Protein AF-A0A7D9L9S8-F1 (afdb_monomer)

Secondary structure (DSSP, 8-state):
--SEEEEEGGGHHHHHHTGGG-TT--EEEEESPPPHHHHHHHHHTT-EEEEHHHHHHHHHHT-----

Sequence (67 aa):
DISVLVCDANKLPILFEKADQCPKLRHIIKIGDVSEEDEQNAAKFGITIKSCKDIEELGNNNRKEKS

Organism: Paramuricea clavata (NCBI:txid317549)

Mean predicted aligned error: 5.2 Å

Nearest PDB structures (foldseek):
  8sfe-assembly1_G  TM=6.009E-01  e=9.632E-02  Homo sapiens
  7wz3-assembly1_Q  TM=5.515E-01  e=2.872E-01  Homo sapiens
  5i6d-assembly1_A  TM=4.823E-01  e=3.292E-01  Mycobacterium tuberculosis
  6ks8-assembly1_E  TM=5.147E-01  e=6.087E-01  Saccharomyces cerevisiae S288C
  8byq-assembly1_4  TM=4.292E-01  e=7.999E-01  Homo sapiens

Structure (mmCIF, N/CA/C/O backbone):
data_AF-A0A7D9L9S8-F1
#
_entry.id   AF-A0A7D9L9S8-F1
#
loop_
_atom_site.group_PDB
_atom_site.id
_atom_site.type_symbol
_atom_site.label_atom_id
_atom_site.label_alt_id
_atom_site.label_comp_id
_atom_s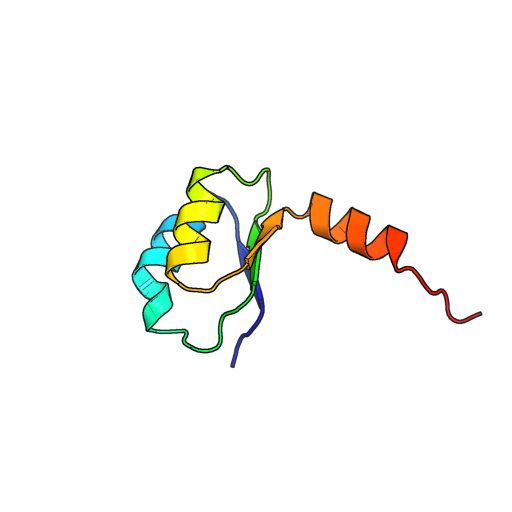ite.label_asym_id
_atom_site.label_entity_id
_atom_site.l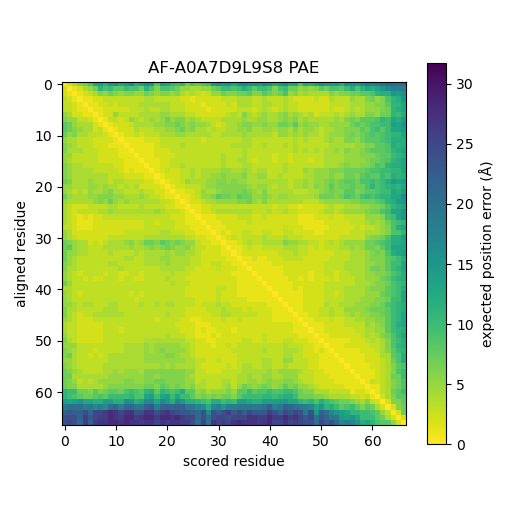abel_seq_id
_atom_site.pdbx_PDB_ins_code
_atom_site.Cartn_x
_atom_site.Cartn_y
_atom_site.Cartn_z
_atom_site.occupancy
_atom_site.B_iso_or_equiv
_atom_site.auth_seq_id
_atom_site.auth_comp_id
_atom_site.auth_asym_id
_atom_site.auth_atom_id
_atom_site.pdbx_PDB_model_num
ATOM 1 N N . ASP A 1 1 ? -9.420 -5.818 -11.879 1.00 62.53 1 ASP A N 1
ATOM 2 C CA . ASP A 1 1 ? -8.786 -6.049 -10.567 1.00 62.53 1 ASP A CA 1
ATOM 3 C C . ASP A 1 1 ? -7.451 -5.343 -10.512 1.00 62.53 1 ASP A C 1
ATOM 5 O O . ASP A 1 1 ? -6.676 -5.486 -11.449 1.00 62.53 1 ASP A O 1
ATOM 9 N N . ILE A 1 2 ? -7.211 -4.562 -9.462 1.00 72.12 2 ILE A N 1
ATOM 10 C CA . ILE A 1 2 ? -5.992 -3.765 -9.287 1.00 72.12 2 ILE A CA 1
ATOM 11 C C . ILE A 1 2 ? -5.317 -4.245 -8.003 1.00 72.12 2 ILE A C 1
ATOM 13 O O . ILE A 1 2 ? -5.933 -4.222 -6.941 1.00 72.12 2 ILE A O 1
ATOM 17 N N . SER A 1 3 ? -4.072 -4.708 -8.109 1.00 85.25 3 SER A N 1
ATOM 18 C CA . SER A 1 3 ? -3.271 -5.187 -6.973 1.00 85.25 3 SER A CA 1
ATOM 19 C C . SER A 1 3 ? -2.245 -4.166 -6.484 1.00 85.25 3 SER A C 1
ATOM 21 O O . SER A 1 3 ? -1.851 -4.210 -5.316 1.00 85.25 3 SER A O 1
ATOM 23 N N . VAL A 1 4 ? -1.839 -3.247 -7.364 1.00 89.19 4 VAL A N 1
ATOM 24 C CA . VAL A 1 4 ? -0.858 -2.190 -7.109 1.00 89.19 4 VAL A CA 1
ATOM 25 C C . VAL A 1 4 ? -1.443 -0.858 -7.556 1.00 89.19 4 VAL A C 1
ATOM 27 O O . VAL A 1 4 ? -1.976 -0.762 -8.662 1.00 89.19 4 VAL A O 1
ATOM 30 N N . LEU A 1 5 ? -1.315 0.170 -6.726 1.00 89.62 5 LEU A N 1
ATOM 31 C CA . LEU A 1 5 ? -1.730 1.528 -7.054 1.00 89.62 5 LEU A CA 1
ATOM 32 C C . LEU A 1 5 ? -0.585 2.505 -6.822 1.00 89.62 5 LEU A C 1
ATOM 34 O O . LEU A 1 5 ? 0.112 2.400 -5.823 1.00 89.62 5 LEU A O 1
ATOM 38 N N . VAL A 1 6 ? -0.433 3.482 -7.712 1.00 91.38 6 VAL A N 1
ATOM 39 C CA . VAL A 1 6 ? 0.513 4.589 -7.537 1.00 91.38 6 VAL A CA 1
ATOM 40 C C . VAL A 1 6 ? -0.273 5.863 -7.246 1.00 91.38 6 VAL A C 1
ATOM 42 O O . VAL A 1 6 ? -1.192 6.200 -7.997 1.00 91.38 6 VAL A O 1
ATOM 45 N N . CYS A 1 7 ? 0.055 6.569 -6.165 1.00 90.25 7 CYS A N 1
ATOM 46 C CA . CYS A 1 7 ? -0.640 7.799 -5.796 1.00 90.25 7 CYS A CA 1
ATOM 47 C C . CYS A 1 7 ? 0.272 8.846 -5.154 1.00 90.25 7 CYS A C 1
ATOM 49 O O . CYS A 1 7 ? 1.309 8.546 -4.571 1.00 90.25 7 CYS A O 1
ATOM 51 N N . ASP A 1 8 ? -0.163 10.096 -5.244 1.00 89.81 8 ASP A N 1
ATOM 52 C CA . ASP A 1 8 ? 0.435 11.225 -4.538 1.00 89.81 8 ASP A CA 1
ATOM 53 C C . ASP A 1 8 ? -0.078 11.298 -3.086 1.00 89.81 8 ASP A C 1
ATOM 55 O O . ASP A 1 8 ? -1.161 10.776 -2.787 1.00 89.81 8 ASP A O 1
ATOM 59 N N . ALA A 1 9 ? 0.659 11.969 -2.196 1.00 85.56 9 ALA A N 1
ATOM 60 C CA . ALA A 1 9 ? 0.317 12.105 -0.776 1.00 85.56 9 ALA A CA 1
ATOM 61 C C . ALA A 1 9 ? -1.117 12.614 -0.548 1.00 85.56 9 ALA A C 1
ATOM 63 O O . ALA A 1 9 ? -1.815 12.131 0.340 1.00 85.56 9 ALA A O 1
ATOM 64 N N . ASN A 1 10 ? -1.598 13.514 -1.408 1.00 87.12 10 ASN A N 1
ATOM 65 C CA . ASN A 1 10 ? -2.935 14.100 -1.293 1.00 87.12 10 ASN A CA 1
ATOM 66 C C . ASN A 1 10 ? -4.084 13.087 -1.459 1.00 87.12 10 ASN A C 1
ATOM 68 O O . ASN A 1 10 ? -5.197 13.329 -1.001 1.00 87.12 10 ASN A O 1
ATOM 72 N N . LYS A 1 11 ? -3.846 11.960 -2.141 1.00 87.19 11 LYS A N 1
ATOM 73 C CA . LYS A 1 11 ? -4.882 10.954 -2.448 1.00 87.19 11 LYS A CA 1
ATOM 74 C C . LYS A 1 11 ? -4.868 9.763 -1.493 1.00 87.19 11 LYS A C 1
ATOM 76 O O . LYS A 1 11 ? -5.797 8.958 -1.519 1.00 87.19 11 LYS A O 1
ATOM 81 N N . LEU A 1 12 ? -3.837 9.658 -0.661 1.00 88.06 12 LEU A N 1
ATOM 82 C CA . LEU A 1 12 ? -3.641 8.546 0.260 1.00 88.06 12 LEU A CA 1
ATOM 83 C C . LEU A 1 12 ? -4.748 8.420 1.335 1.00 88.06 12 LEU A C 1
ATOM 85 O O . LEU A 1 12 ? -5.205 7.300 1.560 1.00 88.06 12 LEU A O 1
ATOM 89 N N . PRO A 1 13 ? -5.272 9.511 1.935 1.00 88.44 13 PRO A N 1
ATOM 90 C CA . PRO A 1 13 ? -6.347 9.407 2.928 1.00 88.44 13 PRO A CA 1
ATOM 91 C C . PRO A 1 13 ? -7.628 8.805 2.339 1.00 88.44 13 PRO A C 1
ATOM 93 O O . PRO A 1 13 ? -8.196 7.868 2.893 1.00 88.44 13 PRO A O 1
ATOM 96 N N . ILE A 1 14 ? -8.020 9.279 1.151 1.00 89.25 14 ILE A N 1
ATOM 97 C CA . ILE A 1 14 ? -9.203 8.795 0.423 1.00 89.25 14 ILE A CA 1
ATOM 98 C C . ILE A 1 14 ? -9.049 7.307 0.087 1.00 89.25 14 ILE A C 1
ATOM 100 O O . ILE A 1 14 ? -10.021 6.552 0.093 1.00 89.25 14 ILE A O 1
ATOM 104 N N . LEU A 1 15 ? -7.822 6.872 -0.203 1.00 87.50 15 LEU A N 1
ATOM 105 C CA . LEU A 1 15 ? -7.512 5.472 -0.462 1.00 87.50 15 LEU A CA 1
ATOM 106 C C . LEU A 1 15 ? -7.715 4.591 0.761 1.00 87.50 15 LEU A C 1
ATOM 108 O O . LEU A 1 15 ? -8.295 3.519 0.619 1.00 87.50 15 LEU A O 1
ATOM 112 N N . PHE A 1 16 ? -7.295 5.042 1.941 1.00 87.50 16 PHE A N 1
ATOM 113 C CA . PHE A 1 16 ? -7.541 4.312 3.181 1.00 87.50 16 PHE A CA 1
ATOM 114 C C . PHE A 1 16 ? -9.031 4.278 3.540 1.00 87.50 16 PHE A C 1
ATOM 116 O O . PHE A 1 16 ? -9.541 3.218 3.889 1.00 87.50 16 PHE A O 1
ATOM 123 N N . GLU A 1 17 ? -9.768 5.377 3.351 1.00 89.19 17 GLU A N 1
ATOM 124 C CA . GLU A 1 17 ? -11.226 5.402 3.567 1.00 89.19 17 GLU A CA 1
ATOM 125 C C . GLU A 1 17 ? -11.997 4.449 2.642 1.00 89.19 17 GLU A C 1
ATOM 127 O O . GLU A 1 17 ? -13.090 3.986 2.973 1.00 89.19 17 GLU A O 1
ATOM 132 N N . LYS A 1 18 ? -11.456 4.174 1.451 1.00 87.56 18 LYS A N 1
ATOM 133 C CA . LYS A 1 18 ? -12.074 3.304 0.443 1.00 87.56 18 LYS A CA 1
ATOM 134 C C . LYS A 1 18 ? -11.385 1.946 0.318 1.00 87.56 18 LYS A C 1
ATOM 136 O O . LYS A 1 18 ? -11.777 1.171 -0.554 1.00 87.56 18 LYS A O 1
ATOM 141 N N . ALA A 1 19 ? -10.410 1.633 1.173 1.00 85.50 19 ALA A N 1
ATOM 142 C CA . ALA A 1 19 ? -9.613 0.410 1.082 1.00 85.50 19 ALA A CA 1
ATOM 143 C C . ALA A 1 19 ? -10.483 -0.857 1.150 1.00 85.50 19 ALA A C 1
ATOM 145 O O . ALA A 1 19 ? -10.253 -1.797 0.392 1.00 85.50 19 ALA A O 1
ATOM 146 N N . ASP A 1 20 ? -11.551 -0.831 1.952 1.00 84.62 20 ASP A N 1
ATOM 147 C CA . ASP A 1 20 ? -12.546 -1.909 2.063 1.00 84.62 20 ASP A CA 1
ATOM 148 C C . ASP A 1 20 ? -13.234 -2.263 0.731 1.00 84.62 20 ASP A C 1
ATOM 150 O O . ASP A 1 20 ? -13.6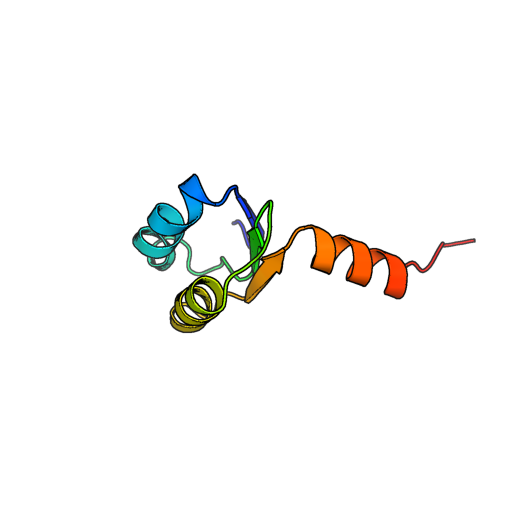35 -3.403 0.502 1.00 84.62 20 ASP A O 1
ATOM 154 N N . GLN A 1 21 ? -13.343 -1.307 -0.196 1.00 86.62 21 GLN A N 1
ATOM 155 C CA . GLN A 1 21 ? -13.937 -1.541 -1.521 1.00 86.62 21 GLN A CA 1
ATOM 156 C C . GLN A 1 21 ? -12.969 -2.244 -2.479 1.00 86.62 21 GLN A C 1
ATOM 158 O O . GLN A 1 21 ? -13.370 -2.709 -3.548 1.00 86.62 21 GLN A O 1
ATOM 163 N N . CYS A 1 22 ? -11.694 -2.332 -2.099 1.00 84.62 22 CYS A N 1
ATOM 164 C CA . CYS A 1 22 ? -10.605 -2.847 -2.911 1.00 84.62 22 CYS A CA 1
ATOM 165 C C . CYS A 1 22 ? -9.920 -4.043 -2.221 1.00 84.62 22 CYS A C 1
ATOM 167 O O . CYS A 1 22 ? -8.727 -3.977 -1.930 1.00 84.62 22 CYS A O 1
ATOM 169 N N . PRO A 1 23 ? -10.606 -5.189 -2.036 1.00 83.50 23 PRO A N 1
ATOM 170 C CA . PRO A 1 23 ? -10.078 -6.333 -1.279 1.00 83.50 23 PRO A CA 1
ATOM 171 C C . PRO A 1 23 ? -8.851 -7.007 -1.916 1.00 83.50 23 PRO A C 1
ATOM 173 O O . PRO A 1 23 ? -8.202 -7.848 -1.297 1.00 83.50 23 PRO A O 1
ATOM 176 N N . LYS A 1 24 ? -8.537 -6.685 -3.178 1.00 86.69 24 LYS A N 1
ATOM 177 C CA . LYS A 1 24 ? -7.353 -7.201 -3.885 1.00 86.69 24 LYS A CA 1
ATOM 178 C C . LYS A 1 24 ? -6.183 -6.220 -3.915 1.00 86.69 24 LYS A C 1
ATOM 180 O O . LYS A 1 24 ? -5.117 -6.605 -4.399 1.00 86.69 24 LYS A O 1
ATOM 185 N N . LEU A 1 25 ? -6.358 -4.995 -3.414 1.00 89.38 25 LEU A N 1
ATOM 186 C CA . LEU A 1 25 ? -5.278 -4.021 -3.323 1.00 89.38 25 LEU A CA 1
ATOM 187 C C . LEU A 1 25 ? -4.299 -4.478 -2.241 1.00 89.38 25 LEU A C 1
ATOM 189 O O . LEU A 1 25 ? -4.674 -4.642 -1.087 1.00 89.38 25 LEU A O 1
ATOM 193 N N . ARG A 1 26 ? -3.048 -4.718 -2.633 1.00 89.75 26 ARG A N 1
ATOM 194 C CA . ARG A 1 26 ? -1.991 -5.208 -1.733 1.00 89.75 26 ARG A CA 1
ATOM 195 C C . ARG A 1 26 ? -0.815 -4.254 -1.638 1.00 89.75 26 ARG A C 1
ATOM 197 O O . ARG A 1 26 ? -0.089 -4.294 -0.651 1.00 89.75 26 ARG A O 1
ATOM 204 N N . HIS A 1 27 ? -0.624 -3.411 -2.652 1.00 92.19 27 HIS A N 1
ATOM 205 C CA . HIS A 1 27 ? 0.523 -2.521 -2.732 1.00 92.19 27 HIS A CA 1
ATOM 206 C C . HIS A 1 27 ? 0.104 -1.098 -3.097 1.00 92.19 27 HIS A C 1
ATOM 208 O O . HIS A 1 27 ? -0.626 -0.888 -4.067 1.00 92.19 27 HIS A O 1
ATOM 214 N N . ILE A 1 28 ? 0.618 -0.124 -2.354 1.00 92.94 28 ILE A N 1
ATOM 215 C CA . ILE A 1 28 ? 0.536 1.295 -2.691 1.00 92.94 28 ILE A CA 1
ATOM 216 C C . ILE A 1 28 ? 1.956 1.820 -2.897 1.00 92.94 28 ILE A C 1
ATOM 218 O O . ILE A 1 28 ? 2.836 1.616 -2.066 1.00 92.94 28 ILE A O 1
ATOM 222 N N . ILE A 1 29 ? 2.181 2.502 -4.011 1.00 93.44 29 ILE A N 1
ATOM 223 C CA . ILE A 1 29 ? 3.411 3.229 -4.296 1.00 93.44 29 ILE A CA 1
ATOM 224 C C . ILE A 1 29 ? 3.107 4.712 -4.120 1.00 93.44 29 ILE A C 1
ATOM 226 O O . ILE A 1 29 ? 2.336 5.293 -4.888 1.00 93.44 29 ILE A O 1
ATOM 230 N N . LYS A 1 30 ? 3.695 5.327 -3.100 1.00 93.12 30 LYS A N 1
ATOM 231 C CA . LYS A 1 30 ? 3.555 6.756 -2.839 1.00 93.12 30 LYS A CA 1
ATOM 232 C C . LYS A 1 30 ? 4.605 7.529 -3.632 1.00 93.12 30 LYS A C 1
ATOM 234 O O . LYS A 1 30 ? 5.791 7.192 -3.619 1.00 93.12 30 LYS A O 1
ATOM 239 N N . ILE A 1 31 ? 4.173 8.584 -4.312 1.00 91.69 31 ILE A N 1
ATOM 240 C CA . ILE A 1 31 ? 5.079 9.572 -4.898 1.00 91.69 31 ILE A CA 1
ATOM 241 C C . ILE A 1 31 ? 5.507 10.512 -3.765 1.00 91.69 31 ILE A C 1
ATOM 243 O O . ILE A 1 31 ? 4.689 11.262 -3.235 1.00 91.69 31 ILE A O 1
ATOM 247 N N . GLY A 1 32 ? 6.776 10.416 -3.366 1.00 87.69 32 GLY A N 1
ATOM 248 C CA . GLY A 1 32 ? 7.337 11.106 -2.201 1.00 87.69 32 GLY A CA 1
ATOM 249 C C . GLY A 1 32 ? 7.650 10.159 -1.041 1.00 87.69 32 GLY A C 1
ATOM 250 O O . GLY A 1 32 ? 7.490 8.943 -1.154 1.00 87.69 32 GLY A O 1
ATOM 251 N N . ASP A 1 33 ? 8.126 10.722 0.066 1.00 89.06 33 ASP A N 1
ATOM 252 C CA . ASP A 1 33 ? 8.526 9.941 1.236 1.00 89.06 33 ASP A CA 1
ATOM 253 C C . ASP A 1 33 ? 7.304 9.361 1.968 1.00 89.06 33 ASP A C 1
ATOM 255 O O . ASP A 1 33 ? 6.240 9.985 2.075 1.00 89.06 33 ASP A O 1
ATOM 259 N N . VAL A 1 34 ? 7.456 8.132 2.450 1.00 90.44 34 VAL A N 1
ATOM 260 C CA . VAL A 1 34 ? 6.459 7.425 3.257 1.00 90.44 34 VAL A CA 1
ATOM 261 C C . VAL A 1 34 ? 6.748 7.720 4.725 1.00 90.44 34 VAL A C 1
ATOM 263 O O . VAL A 1 34 ? 7.892 7.626 5.160 1.00 90.44 34 VAL A O 1
ATOM 266 N N . SER A 1 35 ? 5.721 8.123 5.471 1.00 91.75 35 SER A N 1
ATOM 267 C CA . SER A 1 35 ? 5.826 8.326 6.918 1.00 91.75 35 SER A CA 1
ATOM 268 C C . SER A 1 35 ? 5.443 7.058 7.680 1.00 91.75 35 SER A C 1
ATOM 270 O O . SER A 1 35 ? 4.699 6.224 7.167 1.00 91.75 35 SER A O 1
ATOM 272 N N . GLU A 1 36 ? 5.880 6.944 8.934 1.00 91.69 36 GLU A N 1
ATOM 273 C CA . GLU A 1 36 ? 5.512 5.808 9.792 1.00 91.69 36 GLU A CA 1
ATOM 274 C C . GLU A 1 36 ? 3.984 5.701 9.981 1.00 91.69 36 GLU A C 1
ATOM 276 O O . GLU A 1 36 ? 3.429 4.605 10.032 1.00 91.69 36 GLU A O 1
ATOM 281 N N . GLU A 1 37 ? 3.272 6.834 10.008 1.00 90.75 37 GLU A N 1
ATOM 282 C CA . GLU A 1 37 ? 1.806 6.857 10.066 1.00 90.75 37 GLU A CA 1
ATOM 283 C C . GLU A 1 37 ? 1.173 6.239 8.808 1.00 90.75 37 GLU A C 1
ATOM 285 O O . GLU A 1 37 ? 0.200 5.484 8.906 1.00 90.75 37 GLU A O 1
ATOM 290 N N . ASP A 1 38 ? 1.740 6.508 7.628 1.00 90.56 38 ASP A N 1
ATOM 291 C CA . ASP A 1 38 ? 1.277 5.911 6.373 1.00 90.56 38 ASP A CA 1
ATOM 292 C C . ASP A 1 38 ? 1.430 4.383 6.405 1.00 90.56 38 ASP A C 1
ATOM 294 O O . ASP A 1 38 ? 0.526 3.658 5.981 1.00 90.56 38 ASP A O 1
ATOM 298 N N . GLU A 1 39 ? 2.552 3.889 6.934 1.00 92.00 39 GLU A N 1
ATOM 299 C CA . GLU A 1 39 ? 2.822 2.455 7.078 1.00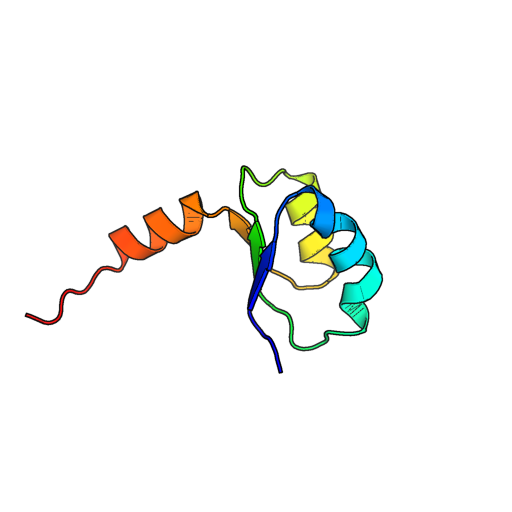 92.00 39 GLU A CA 1
ATOM 300 C C . GLU A 1 39 ? 1.862 1.796 8.065 1.00 92.00 39 GLU A C 1
ATOM 302 O O . GLU A 1 39 ? 1.276 0.756 7.755 1.00 92.00 39 GLU A O 1
ATOM 307 N N . GLN A 1 40 ? 1.639 2.415 9.227 1.00 92.50 40 GLN A N 1
ATOM 308 C CA . GLN A 1 40 ? 0.694 1.913 10.223 1.00 92.50 40 GLN A CA 1
ATOM 309 C C . GLN A 1 40 ? -0.733 1.864 9.672 1.00 92.50 40 GLN A C 1
ATOM 311 O O . GLN A 1 40 ? -1.458 0.897 9.913 1.00 92.50 40 GLN A O 1
ATOM 316 N N . ASN A 1 41 ? -1.151 2.884 8.920 1.00 90.75 41 ASN A N 1
ATOM 317 C CA . ASN A 1 41 ? -2.471 2.904 8.301 1.00 90.75 41 ASN A CA 1
ATOM 318 C C . ASN A 1 41 ? -2.598 1.845 7.205 1.00 90.75 41 ASN A C 1
ATOM 320 O O . ASN A 1 41 ? -3.579 1.106 7.208 1.00 90.75 41 ASN A O 1
ATOM 324 N N . ALA A 1 42 ? -1.602 1.693 6.334 1.00 90.50 42 ALA A N 1
ATOM 325 C CA . ALA A 1 42 ? -1.605 0.651 5.310 1.00 90.50 4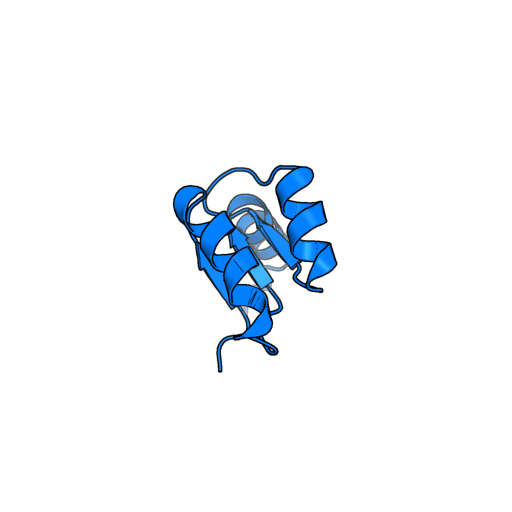2 ALA A CA 1
ATOM 326 C C . ALA A 1 42 ? -1.623 -0.764 5.922 1.00 90.50 42 ALA A C 1
ATOM 328 O O . ALA A 1 42 ? -2.394 -1.621 5.478 1.00 90.50 42 ALA A O 1
ATOM 329 N N . ALA A 1 43 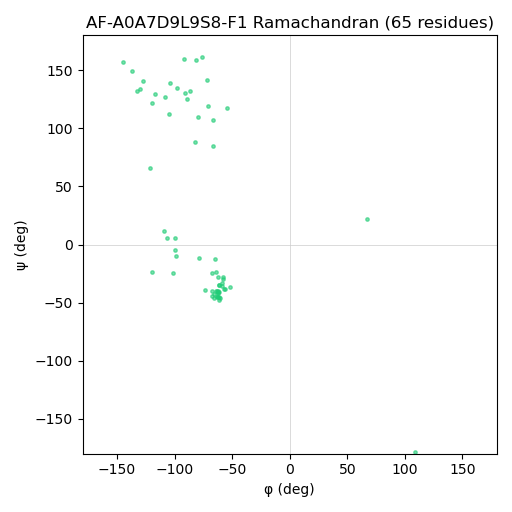? -0.861 -0.987 6.997 1.00 91.06 43 ALA A N 1
ATOM 330 C CA . ALA A 1 43 ? -0.797 -2.264 7.701 1.00 91.06 43 ALA A CA 1
ATOM 331 C C . ALA A 1 43 ? -2.152 -2.693 8.290 1.00 91.06 43 ALA A C 1
ATOM 333 O O . ALA A 1 43 ? -2.476 -3.881 8.243 1.00 91.06 43 ALA A O 1
ATOM 334 N N . LYS A 1 44 ? -2.984 -1.749 8.766 1.00 90.31 44 LYS A N 1
ATOM 335 C CA . LYS A 1 44 ? -4.357 -2.039 9.241 1.00 90.31 44 LYS A CA 1
ATOM 336 C C . LYS A 1 44 ? -5.228 -2.692 8.164 1.00 90.31 44 LYS A C 1
ATOM 338 O O . LYS A 1 44 ? -6.105 -3.482 8.497 1.00 90.31 44 LYS A O 1
ATOM 343 N N . PHE A 1 45 ? -4.968 -2.393 6.892 1.00 88.50 45 PHE A N 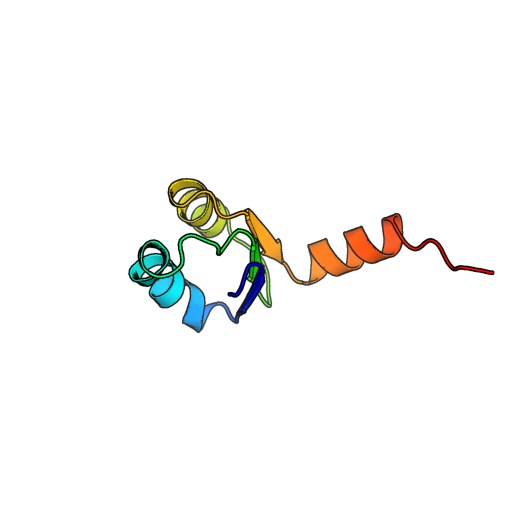1
ATOM 344 C CA . PHE A 1 45 ? -5.692 -2.944 5.744 1.00 88.50 45 PHE A CA 1
ATOM 345 C C . PHE A 1 45 ? -4.944 -4.099 5.056 1.00 88.50 45 PHE A C 1
ATOM 347 O O . PHE A 1 45 ? -5.375 -4.571 4.007 1.00 88.50 45 PHE A O 1
ATOM 354 N N . GLY A 1 46 ? -3.814 -4.557 5.610 1.00 89.25 46 GLY A N 1
ATOM 355 C CA . GLY A 1 46 ? -2.971 -5.58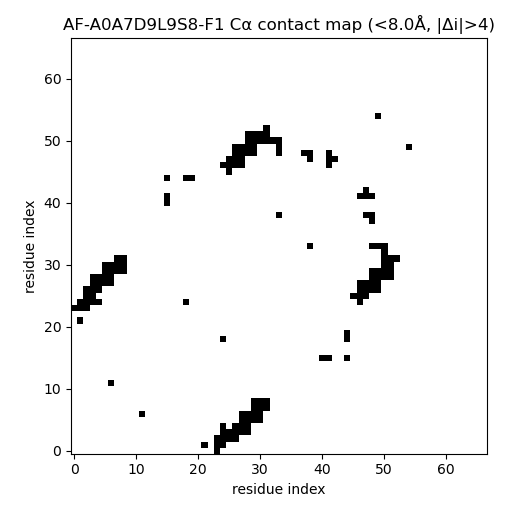0 4.980 1.00 89.25 46 GLY A CA 1
ATOM 356 C C . GLY A 1 46 ? -2.289 -5.106 3.691 1.00 89.25 46 GLY A C 1
ATOM 357 O O . GLY A 1 46 ? -1.916 -5.924 2.848 1.00 89.25 46 GLY A O 1
ATOM 358 N N . ILE A 1 47 ? -2.139 -3.791 3.522 1.00 91.94 47 ILE A N 1
ATOM 359 C CA . ILE A 1 47 ? -1.526 -3.162 2.356 1.00 91.94 47 ILE A CA 1
ATOM 360 C C . ILE A 1 47 ? -0.071 -2.827 2.683 1.00 91.94 47 ILE A C 1
ATOM 362 O O . ILE A 1 47 ? 0.242 -2.271 3.730 1.00 91.94 47 ILE A O 1
ATOM 366 N N . THR A 1 48 ? 0.833 -3.133 1.758 1.00 92.88 48 THR A N 1
ATOM 367 C CA . THR A 1 48 ? 2.223 -2.667 1.808 1.00 92.88 48 THR A CA 1
ATOM 368 C C . THR A 1 48 ? 2.331 -1.331 1.086 1.00 92.88 48 THR A C 1
ATOM 370 O O . THR A 1 48 ? 1.986 -1.250 -0.094 1.00 92.88 48 THR A O 1
ATOM 373 N N . ILE A 1 49 ? 2.848 -0.301 1.749 1.00 93.62 49 ILE A N 1
ATOM 374 C CA . ILE A 1 49 ? 3.161 0.979 1.112 1.00 93.62 49 ILE A CA 1
ATOM 375 C C . ILE A 1 49 ? 4.674 1.117 0.904 1.00 93.62 49 ILE A C 1
ATOM 377 O O . ILE A 1 49 ? 5.459 0.703 1.751 1.00 93.62 49 ILE A O 1
ATOM 381 N N . LYS A 1 50 ? 5.093 1.643 -0.249 1.00 93.62 50 LYS A N 1
ATOM 382 C CA . LYS A 1 50 ? 6.499 1.935 -0.575 1.00 93.62 50 LYS A CA 1
ATOM 383 C C . LYS A 1 50 ? 6.617 3.289 -1.257 1.00 93.62 50 LYS A C 1
ATOM 385 O O . LYS A 1 50 ? 5.695 3.693 -1.966 1.00 93.62 50 LYS A O 1
ATOM 390 N N . SER A 1 51 ? 7.738 3.979 -1.075 1.00 93.88 51 SER A N 1
ATOM 391 C CA . SER A 1 51 ? 8.017 5.182 -1.858 1.00 93.88 51 SER A CA 1
ATOM 392 C C . SER A 1 51 ? 8.464 4.807 -3.272 1.00 93.88 51 SER A C 1
ATOM 394 O O . SER A 1 51 ? 8.900 3.684 -3.529 1.00 93.88 51 SER A O 1
ATOM 396 N N . CYS A 1 52 ? 8.397 5.751 -4.207 1.00 90.38 52 CYS A N 1
ATOM 397 C CA . CYS A 1 52 ? 8.982 5.547 -5.534 1.00 90.38 52 CYS A CA 1
ATOM 398 C C . CYS A 1 52 ? 10.488 5.216 -5.454 1.00 90.38 52 CYS A C 1
ATOM 400 O O . CYS A 1 52 ? 10.941 4.307 -6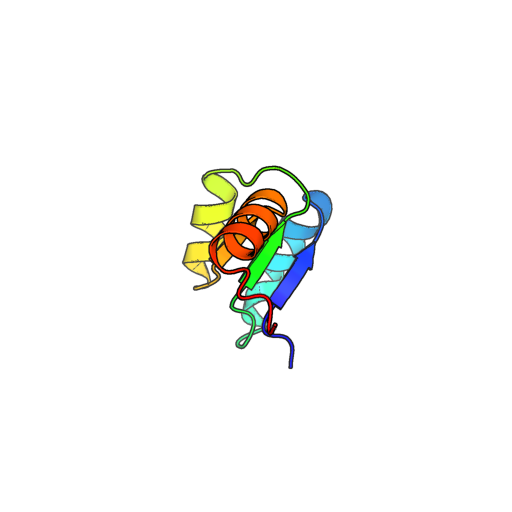.146 1.00 90.38 52 CYS A O 1
ATOM 402 N N . LYS A 1 53 ? 11.224 5.855 -4.530 1.00 90.12 53 LYS A N 1
ATOM 403 C CA . LYS A 1 53 ? 12.656 5.596 -4.308 1.00 90.12 53 LYS A CA 1
ATOM 404 C C . LYS A 1 53 ? 12.920 4.144 -3.908 1.00 90.12 53 LYS A C 1
ATOM 406 O O . LYS A 1 53 ? 13.775 3.499 -4.505 1.00 90.12 53 LYS A O 1
ATOM 411 N N . ASP A 1 54 ? 12.130 3.599 -2.977 1.00 90.19 54 ASP A N 1
ATOM 412 C CA . ASP A 1 54 ? 12.243 2.192 -2.561 1.00 90.19 54 ASP A CA 1
ATOM 413 C C . ASP A 1 54 ? 12.104 1.235 -3.750 1.00 90.19 54 ASP A C 1
ATOM 415 O O . ASP A 1 54 ? 12.762 0.197 -3.813 1.00 90.19 54 ASP A O 1
ATOM 419 N N . ILE A 1 55 ? 11.209 1.557 -4.687 1.00 89.44 55 ILE A N 1
ATOM 420 C CA . ILE A 1 55 ? 10.950 0.730 -5.866 1.00 89.44 55 ILE A CA 1
ATOM 421 C C . ILE A 1 55 ? 12.096 0.827 -6.866 1.00 89.44 55 ILE A C 1
ATOM 423 O O . ILE A 1 55 ? 12.479 -0.190 -7.442 1.00 89.44 55 ILE A O 1
ATOM 427 N N . GLU A 1 56 ? 12.667 2.014 -7.050 1.00 89.25 56 GLU A N 1
ATOM 428 C CA . GLU A 1 56 ? 13.848 2.215 -7.889 1.00 89.25 56 GLU A CA 1
ATOM 429 C C . GLU A 1 56 ? 15.059 1.449 -7.341 1.00 89.25 56 GLU A C 1
ATOM 431 O O . GLU A 1 56 ? 15.729 0.736 -8.090 1.00 89.25 56 GLU A O 1
ATOM 436 N N . GLU A 1 57 ? 15.300 1.508 -6.030 1.00 89.44 57 GLU A N 1
ATOM 437 C CA . GLU A 1 57 ? 16.362 0.739 -5.373 1.00 89.44 57 GLU A CA 1
ATOM 438 C C . GLU A 1 57 ? 16.128 -0.770 -5.488 1.00 89.44 57 GLU A C 1
ATOM 440 O O . GLU A 1 57 ? 17.042 -1.527 -5.826 1.00 89.44 57 GLU A O 1
ATOM 445 N N . LEU A 1 58 ? 14.891 -1.224 -5.271 1.00 87.56 58 LEU A N 1
ATOM 446 C CA . LEU A 1 58 ? 14.522 -2.629 -5.428 1.00 87.56 58 LEU A CA 1
ATOM 447 C C . LEU A 1 58 ? 14.722 -3.087 -6.879 1.00 87.56 58 LEU A C 1
ATOM 449 O O . LEU A 1 58 ? 15.243 -4.182 -7.106 1.00 87.56 58 LEU A O 1
ATOM 453 N N . GLY A 1 59 ? 14.374 -2.240 -7.848 1.00 88.06 59 GLY A N 1
ATOM 454 C CA . GLY A 1 59 ? 14.618 -2.457 -9.269 1.00 88.06 59 GLY A CA 1
ATOM 455 C C . GLY A 1 59 ? 16.105 -2.571 -9.595 1.00 88.06 59 GLY A C 1
ATOM 456 O O . GLY A 1 59 ? 16.502 -3.532 -10.249 1.00 88.06 59 GLY A O 1
ATOM 457 N N . ASN A 1 60 ? 16.938 -1.659 -9.089 1.00 87.69 60 ASN A N 1
ATOM 458 C CA . ASN A 1 60 ? 18.391 -1.692 -9.282 1.00 87.69 60 ASN A CA 1
ATOM 459 C C . ASN A 1 60 ? 19.025 -2.953 -8.684 1.00 87.69 60 ASN A C 1
ATOM 461 O O . ASN A 1 60 ? 19.809 -3.621 -9.354 1.00 87.69 60 ASN A O 1
ATOM 465 N N . ASN A 1 61 ? 18.635 -3.328 -7.464 1.00 86.12 61 ASN A N 1
ATOM 466 C CA . ASN A 1 61 ? 19.157 -4.515 -6.783 1.00 86.12 61 ASN A CA 1
ATOM 467 C C . ASN A 1 61 ? 18.732 -5.832 -7.450 1.00 86.12 61 ASN A C 1
ATOM 469 O O . ASN A 1 61 ? 19.407 -6.850 -7.307 1.00 86.12 61 ASN A O 1
ATOM 473 N N . ASN A 1 62 ? 17.615 -5.826 -8.181 1.00 84.06 62 ASN A N 1
ATOM 474 C CA . ASN A 1 62 ? 17.085 -7.000 -8.874 1.00 84.06 62 ASN A CA 1
ATOM 475 C C . ASN A 1 62 ? 17.223 -6.913 -10.396 1.00 84.06 62 ASN A C 1
ATOM 477 O O . ASN A 1 62 ? 16.641 -7.742 -11.105 1.00 84.06 62 ASN A O 1
ATOM 481 N N . ARG A 1 63 ? 17.991 -5.943 -10.910 1.00 73.94 63 ARG A N 1
ATOM 482 C CA . ARG A 1 63 ? 18.237 -5.758 -12.341 1.00 73.94 63 ARG A CA 1
ATOM 483 C C . ARG A 1 63 ? 19.041 -6.938 -12.880 1.00 73.94 63 ARG A C 1
ATOM 485 O O . ARG A 1 63 ? 20.260 -6.904 -12.992 1.00 73.94 63 ARG A O 1
ATOM 492 N N . LYS A 1 64 ? 18.336 -8.009 -13.236 1.00 70.69 64 LYS A N 1
ATOM 493 C CA . LYS A 1 64 ? 18.847 -9.069 -14.097 1.00 70.69 64 LYS A CA 1
ATOM 494 C C . LYS A 1 64 ? 18.673 -8.587 -15.528 1.00 70.69 64 LYS A C 1
ATOM 496 O O . LYS A 1 64 ? 17.627 -8.816 -16.132 1.00 70.69 64 LYS A O 1
ATOM 501 N N . GLU A 1 65 ? 19.661 -7.872 -16.055 1.00 62.34 65 GLU A N 1
ATOM 502 C CA . GLU A 1 65 ? 19.756 -7.719 -17.506 1.00 62.34 65 GLU A CA 1
ATOM 503 C C . GLU A 1 65 ? 19.768 -9.126 -18.113 1.00 62.34 65 GLU A C 1
ATOM 505 O O . GLU A 1 65 ? 20.633 -9.943 -17.799 1.00 62.34 65 GLU A O 1
ATOM 510 N N . LYS A 1 66 ? 18.757 -9.448 -18.930 1.00 58.19 66 LYS A N 1
ATOM 511 C CA . LYS A 1 66 ? 18.922 -10.522 -19.906 1.00 58.19 66 LYS A CA 1
ATOM 512 C C . LYS A 1 66 ? 19.968 -10.004 -20.887 1.00 58.19 66 LYS A C 1
ATOM 514 O O . LYS A 1 66 ? 19.673 -9.060 -21.616 1.00 58.19 66 LYS A O 1
ATOM 519 N N . SER A 1 67 ? 21.174 -10.568 -20.807 1.00 48.41 67 SER A N 1
ATOM 520 C CA . SER A 1 67 ? 22.194 -10.460 -21.852 1.00 48.41 67 SER A CA 1
ATOM 521 C C . SER A 1 67 ? 21.627 -10.821 -23.220 1.00 48.41 67 SER A C 1
ATOM 523 O O . SER A 1 67 ? 20.714 -11.682 -23.268 1.00 48.41 67 SER A O 1
#

Solvent-accessible surface area (backbone atoms only — not comparable to full-atom values): 3989 Å² total; per-residue (Å²): 141,59,45,68,46,78,43,48,71,90,52,48,64,62,45,62,78,46,38,84,82,40,85,62,44,38,37,37,35,32,59,55,88,76,49,72,68,57,46,56,56,28,50,77,69,67,25,48,68,42,25,51,64,60,51,51,51,51,45,64,77,63,63,72,77,82,126

Radius of gyration: 13.05 Å; Cα contacts (8 Å, |Δi|>4): 76; chains: 1; bounding box: 36×25×32 Å

pLDDT: mean 86.72, std 8.56, range [48.41, 93.88]

Foldseek 3Di:
DDQEEEDEPVCLVVCLVCLVVPLNHAEYEYADDDDPVSQVSCVVSNHHYYYPVRVVVVCVVPPPPPD